Protein AF-A0A4Q2CYS9-F1 (afdb_monomer_lite)

Foldseek 3Di:
DVCVVPPDADFDAPPPDPPRTDHDPQDDDPVRVLSNLCCCVVPVVCVVCVDDDDPRLVVNQVVLVVVCVVCVVVPHDRDGSSDHD

Organism: NCBI:txid2316362

Structure (mmCIF, N/CA/C/O backbone):
data_AF-A0A4Q2CYS9-F1
#
_entry.id   AF-A0A4Q2CYS9-F1
#
loop_
_atom_site.group_PDB
_atom_site.id
_atom_site.type_symbol
_atom_site.label_atom_id
_atom_site.label_alt_id
_atom_site.label_comp_id
_atom_site.label_asym_id
_atom_site.label_entity_id
_atom_site.label_seq_id
_atom_site.pdbx_PDB_ins_code
_atom_site.Cartn_x
_atom_site.Cartn_y
_atom_site.Cartn_z
_atom_site.occupancy
_atom_site.B_iso_or_equiv
_atom_site.auth_seq_id
_atom_site.auth_comp_id
_atom_site.auth_asym_id
_atom_site.auth_atom_id
_atom_site.pdbx_PDB_model_num
ATOM 1 N N . MET A 1 1 ? -4.022 -14.651 -18.654 1.00 77.38 1 MET A N 1
ATOM 2 C CA . MET A 1 1 ? -3.728 -13.397 -17.926 1.00 77.38 1 MET A CA 1
ATOM 3 C C . MET A 1 1 ? -3.022 -12.455 -18.887 1.00 77.38 1 MET A C 1
ATOM 5 O O . MET A 1 1 ? -2.077 -12.900 -19.526 1.00 77.38 1 MET A O 1
ATOM 9 N N . VAL A 1 2 ? -3.474 -11.204 -19.027 1.00 92.88 2 VAL A N 1
ATOM 10 C CA . VAL A 1 2 ? -2.900 -10.242 -19.998 1.00 92.88 2 VAL A CA 1
ATOM 11 C C . VAL A 1 2 ? -1.392 -10.035 -19.782 1.00 92.88 2 VAL A C 1
ATOM 13 O O . VAL A 1 2 ? -0.647 -9.932 -20.747 1.00 92.88 2 VAL A O 1
ATOM 16 N N . PHE A 1 3 ? -0.931 -10.093 -18.528 1.00 92.19 3 PHE A N 1
ATOM 17 C CA . PHE A 1 3 ? 0.477 -9.959 -18.139 1.00 92.19 3 PHE A CA 1
ATOM 18 C C . PHE A 1 3 ? 1.449 -10.895 -18.879 1.00 92.19 3 PHE A C 1
ATOM 20 O O . PHE A 1 3 ? 2.554 -10.488 -19.211 1.00 92.19 3 PHE A O 1
ATOM 27 N N . ILE A 1 4 ? 1.043 -12.135 -19.172 1.00 95.06 4 ILE A N 1
ATOM 28 C CA . ILE A 1 4 ? 1.942 -13.153 -19.746 1.00 95.06 4 ILE A CA 1
ATOM 29 C C . ILE A 1 4 ? 2.352 -12.803 -21.184 1.00 95.06 4 ILE A C 1
ATOM 31 O O . ILE A 1 4 ? 3.414 -13.221 -21.632 1.00 95.06 4 ILE A O 1
ATOM 35 N N . ALA A 1 5 ? 1.542 -12.017 -21.902 1.00 97.31 5 ALA A N 1
ATOM 36 C CA . ALA A 1 5 ? 1.869 -11.604 -23.263 1.00 97.31 5 ALA A CA 1
ATOM 37 C C . ALA A 1 5 ? 3.121 -10.711 -23.305 1.00 97.31 5 ALA A C 1
ATOM 39 O O . ALA A 1 5 ? 3.965 -10.877 -24.181 1.00 97.31 5 ALA A O 1
ATOM 40 N N . HIS A 1 6 ? 3.246 -9.794 -22.338 1.00 96.50 6 HIS A N 1
ATOM 41 C CA . HIS A 1 6 ? 4.362 -8.856 -22.219 1.00 96.50 6 HIS A CA 1
ATOM 42 C C . HIS A 1 6 ? 4.653 -8.567 -20.735 1.00 96.50 6 HIS A C 1
ATOM 44 O O . HIS A 1 6 ? 4.134 -7.588 -20.190 1.00 96.50 6 HIS A O 1
ATOM 50 N N . PRO A 1 7 ? 5.454 -9.412 -20.058 1.00 95.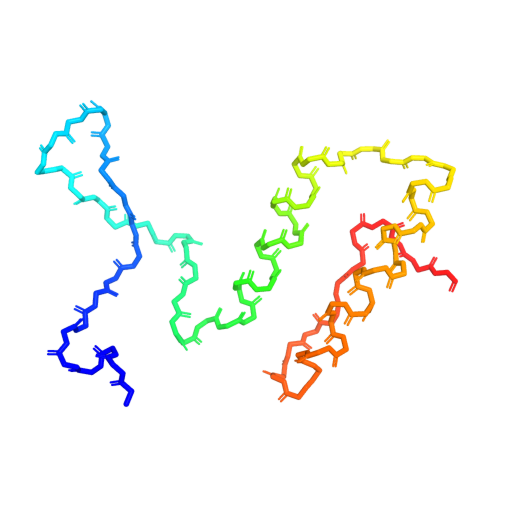31 7 PRO A N 1
ATOM 51 C CA . PRO A 1 7 ? 5.790 -9.204 -18.655 1.00 95.31 7 PRO A CA 1
ATOM 52 C C . PRO A 1 7 ? 6.531 -7.879 -18.443 1.00 95.31 7 PRO A C 1
ATOM 54 O O . PRO A 1 7 ? 7.473 -7.561 -19.167 1.00 95.31 7 PRO A O 1
ATOM 57 N N . ILE A 1 8 ? 6.125 -7.121 -17.428 1.00 95.19 8 ILE A N 1
ATOM 58 C CA . ILE A 1 8 ? 6.729 -5.838 -17.057 1.00 95.19 8 ILE A CA 1
ATOM 59 C C . ILE A 1 8 ? 6.892 -5.752 -15.539 1.00 95.19 8 ILE A C 1
ATOM 61 O O . ILE A 1 8 ? 5.982 -6.100 -14.789 1.00 95.19 8 ILE A O 1
ATOM 65 N N . ALA A 1 9 ? 8.059 -5.294 -15.088 1.00 96.69 9 ALA A N 1
ATOM 66 C CA . ALA A 1 9 ? 8.315 -5.019 -13.679 1.00 96.69 9 ALA A CA 1
ATOM 67 C C . ALA A 1 9 ? 7.818 -3.607 -13.303 1.00 96.69 9 ALA A C 1
ATOM 69 O O . ALA A 1 9 ? 7.899 -2.694 -14.135 1.00 96.69 9 ALA A O 1
ATOM 70 N N . PRO A 1 10 ? 7.316 -3.401 -12.072 1.00 98.00 10 PRO A N 1
ATOM 71 C CA . PRO A 1 10 ? 6.828 -2.099 -11.631 1.00 98.00 10 PRO A CA 1
ATOM 72 C C . PRO A 1 10 ? 7.962 -1.065 -11.555 1.00 98.00 10 PRO A C 1
ATOM 74 O O . PRO A 1 10 ? 9.122 -1.386 -11.292 1.00 98.00 10 PRO A O 1
ATOM 77 N N . GLY A 1 11 ? 7.620 0.196 -11.796 1.00 97.69 11 GLY A N 1
ATOM 78 C CA . GLY A 1 11 ? 8.580 1.286 -11.892 1.00 97.69 11 GLY A CA 1
ATOM 79 C C . GLY A 1 11 ? 7.955 2.547 -12.472 1.00 97.69 11 GLY A C 1
ATOM 80 O O . GLY A 1 11 ? 6.742 2.638 -12.672 1.00 97.69 11 GLY A O 1
ATOM 81 N N . GLY A 1 12 ? 8.802 3.530 -12.747 1.00 97.62 12 GLY A N 1
ATOM 82 C CA . GLY A 1 12 ? 8.390 4.796 -13.337 1.00 97.62 12 GLY A CA 1
ATOM 83 C C . GLY A 1 12 ? 9.567 5.526 -13.964 1.00 97.62 12 GLY A C 1
ATOM 84 O O . GLY A 1 12 ? 10.728 5.216 -13.688 1.00 97.62 12 GLY A O 1
ATOM 85 N N . ASN A 1 13 ? 9.272 6.506 -14.814 1.00 97.81 13 ASN A N 1
ATOM 86 C CA . ASN A 1 13 ? 10.306 7.401 -15.321 1.00 97.81 13 ASN A CA 1
ATOM 87 C C . ASN A 1 13 ? 10.854 8.267 -14.182 1.00 97.81 13 ASN A C 1
ATOM 89 O O . ASN A 1 13 ? 10.106 8.706 -13.306 1.00 97.81 13 ASN A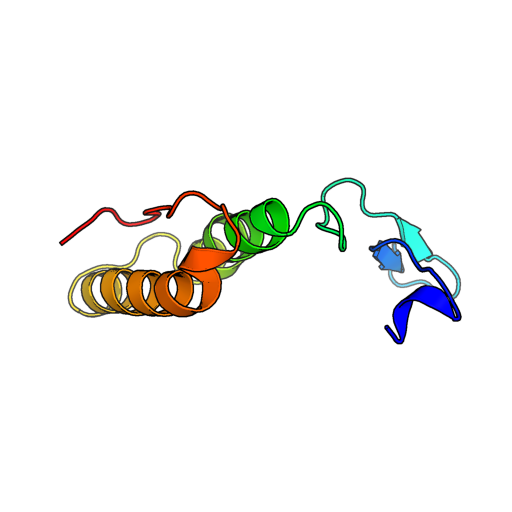 O 1
ATOM 93 N N . ARG A 1 14 ? 12.165 8.509 -14.196 1.00 95.94 14 ARG A N 1
ATOM 94 C CA . ARG A 1 14 ? 12.854 9.343 -13.202 1.00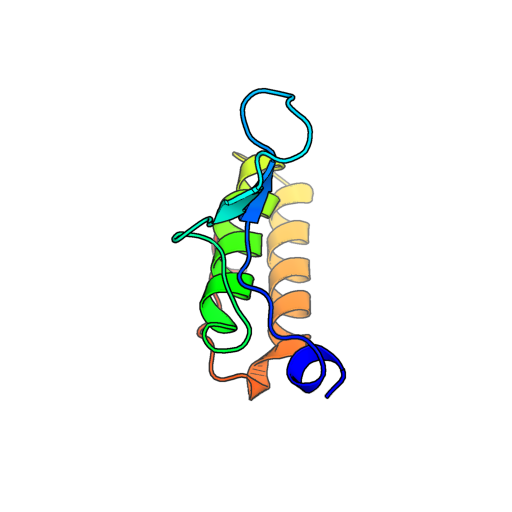 95.94 14 ARG A CA 1
ATOM 95 C C . ARG A 1 14 ? 13.301 10.672 -13.802 1.00 95.94 14 ARG A C 1
ATOM 97 O O . ARG A 1 14 ? 13.464 10.795 -15.020 1.00 95.94 14 ARG A O 1
ATOM 104 N N . ASP A 1 15 ? 13.515 11.635 -12.907 1.00 94.56 15 ASP A N 1
ATOM 105 C CA . ASP A 1 15 ? 14.063 12.969 -13.180 1.00 94.56 15 ASP A CA 1
ATOM 106 C C . ASP A 1 15 ? 13.312 13.748 -14.270 1.00 94.56 15 ASP A C 1
ATOM 108 O O . ASP A 1 15 ? 13.938 14.457 -15.056 1.00 94.56 15 ASP A O 1
ATOM 112 N N . ASP A 1 16 ? 11.991 13.557 -14.361 1.00 93.44 16 ASP A N 1
ATOM 113 C CA . ASP A 1 16 ? 11.112 14.189 -15.356 1.00 93.44 16 ASP A CA 1
ATOM 114 C C . ASP A 1 16 ? 11.571 13.999 -16.818 1.00 93.44 16 ASP A C 1
ATOM 116 O O . ASP A 1 16 ? 11.307 14.824 -17.695 1.00 93.44 16 ASP A O 1
ATOM 120 N N . LYS A 1 17 ? 12.264 12.888 -17.107 1.00 96.81 17 LYS A N 1
ATOM 121 C CA . LYS A 1 17 ? 12.756 12.543 -18.450 1.00 96.81 17 LYS A CA 1
ATOM 122 C C . LYS A 1 17 ? 11.866 11.503 -19.127 1.00 96.81 17 LYS A C 1
ATOM 124 O O . LYS A 1 17 ? 11.290 10.626 -18.490 1.00 96.81 17 LYS A O 1
ATOM 129 N N . ILE A 1 18 ? 11.788 11.575 -20.454 1.00 97.12 18 ILE A N 1
ATOM 130 C CA . ILE A 1 18 ? 11.271 10.472 -21.274 1.00 97.12 18 ILE A CA 1
ATOM 131 C C . ILE A 1 18 ? 12.351 9.394 -21.438 1.00 97.12 18 ILE A C 1
ATOM 133 O O . ILE A 1 18 ? 13.541 9.691 -21.341 1.00 97.12 18 ILE A O 1
ATOM 137 N N . ASN A 1 19 ? 11.944 8.154 -21.728 1.00 97.19 19 ASN A N 1
ATOM 138 C CA . ASN A 1 19 ? 12.848 7.011 -21.932 1.00 97.19 19 ASN A CA 1
ATOM 139 C C . ASN A 1 19 ? 13.794 6.735 -20.743 1.00 97.19 19 ASN A C 1
ATOM 141 O O . ASN A 1 19 ? 14.924 6.293 -20.935 1.00 97.19 19 ASN A O 1
ATOM 145 N N . SER A 1 20 ? 13.335 6.994 -19.515 1.00 97.38 20 SER A N 1
ATOM 146 C CA . SER A 1 20 ? 14.115 6.853 -18.278 1.00 97.38 20 SER A CA 1
ATOM 147 C C . SER A 1 20 ? 13.432 5.935 -17.257 1.00 97.38 20 SER A C 1
ATOM 149 O O . SER A 1 20 ? 13.476 6.197 -16.055 1.00 97.38 20 SER A O 1
ATOM 151 N N . TYR A 1 21 ? 12.764 4.874 -17.720 1.00 97.88 21 TYR A N 1
ATOM 152 C CA . TYR A 1 21 ? 12.048 3.955 -16.837 1.00 97.88 21 TYR A CA 1
ATOM 153 C C . TYR A 1 21 ? 13.028 3.232 -15.913 1.00 97.88 21 TYR A C 1
ATOM 155 O O . TYR A 1 21 ? 13.904 2.495 -16.370 1.00 97.88 21 TYR A O 1
ATOM 163 N N . VAL A 1 22 ? 12.867 3.441 -14.609 1.00 98.06 22 VAL A N 1
ATOM 164 C CA . VAL A 1 22 ? 13.659 2.780 -13.574 1.00 98.06 22 VAL A CA 1
ATOM 165 C C . VAL A 1 22 ? 12.735 1.890 -12.760 1.00 98.06 22 VAL A C 1
ATOM 167 O O . VAL A 1 22 ? 11.666 2.320 -12.321 1.00 98.06 22 VAL A O 1
ATOM 170 N N . LEU A 1 23 ? 13.169 0.647 -12.561 1.00 98.12 23 LEU A N 1
ATOM 171 C CA . LEU A 1 23 ? 12.455 -0.321 -11.737 1.00 98.12 23 LEU A CA 1
ATOM 172 C C . LEU A 1 23 ? 12.374 0.174 -10.293 1.00 98.12 23 LEU A C 1
ATOM 174 O O . LEU A 1 23 ? 13.345 0.716 -9.760 1.00 98.12 23 LEU A O 1
ATOM 178 N N . ASP A 1 24 ? 11.228 -0.041 -9.657 1.00 98.00 24 ASP A N 1
ATOM 179 C CA . ASP A 1 24 ? 11.055 0.219 -8.233 1.00 98.00 24 ASP A CA 1
ATOM 180 C C . ASP A 1 24 ? 11.090 -1.109 -7.461 1.00 98.00 24 ASP A C 1
ATOM 182 O O . ASP A 1 24 ? 10.091 -1.831 -7.458 1.00 98.00 24 ASP A O 1
ATOM 186 N N . PRO A 1 25 ? 12.211 -1.448 -6.794 1.00 96.25 25 PRO A N 1
ATOM 187 C CA . PRO A 1 25 ? 12.336 -2.706 -6.061 1.00 96.25 25 PRO A CA 1
ATOM 188 C C . PRO A 1 25 ? 11.470 -2.753 -4.791 1.00 96.25 25 PRO A C 1
ATOM 190 O O . PRO A 1 25 ? 11.387 -3.801 -4.158 1.00 96.25 25 PRO A O 1
ATOM 193 N N . THR A 1 26 ? 10.859 -1.634 -4.389 1.00 97.00 26 THR A N 1
ATOM 194 C CA . THR A 1 26 ? 9.968 -1.558 -3.219 1.00 97.00 26 THR A CA 1
ATOM 195 C C . THR A 1 26 ? 8.490 -1.677 -3.588 1.00 97.00 26 THR A C 1
ATOM 197 O O . THR A 1 26 ? 7.639 -1.855 -2.711 1.00 97.00 26 THR A O 1
ATOM 200 N N . SER A 1 27 ? 8.178 -1.589 -4.884 1.00 98.00 27 SER A N 1
ATOM 201 C CA . SER A 1 27 ? 6.821 -1.733 -5.388 1.00 98.00 27 SER A CA 1
ATOM 202 C C . SER A 1 27 ? 6.387 -3.196 -5.383 1.00 98.00 27 SER A C 1
ATOM 204 O O . SER A 1 27 ? 7.184 -4.104 -5.612 1.00 98.00 27 SER A O 1
ATOM 206 N N . ALA A 1 28 ? 5.102 -3.420 -5.127 1.00 97.94 28 ALA A N 1
ATOM 207 C CA . ALA A 1 28 ? 4.521 -4.747 -5.222 1.00 97.94 28 ALA A CA 1
ATOM 208 C C . ALA A 1 28 ? 4.364 -5.180 -6.688 1.00 97.94 28 ALA A C 1
ATOM 210 O O . ALA A 1 28 ? 4.157 -4.366 -7.590 1.00 97.94 28 ALA A O 1
ATOM 211 N N . ASP A 1 29 ? 4.408 -6.487 -6.901 1.00 96.44 29 ASP A N 1
ATOM 212 C CA . ASP A 1 29 ? 4.190 -7.156 -8.178 1.00 96.44 29 ASP A CA 1
ATOM 213 C C . ASP A 1 29 ? 3.090 -8.229 -8.050 1.00 96.44 29 ASP A C 1
ATOM 215 O O . ASP A 1 29 ? 2.434 -8.370 -7.014 1.00 96.44 29 ASP A O 1
ATOM 219 N N . PHE A 1 30 ? 2.882 -9.018 -9.105 1.00 94.50 30 PHE A N 1
ATOM 220 C CA . PHE A 1 30 ? 1.880 -10.088 -9.093 1.00 94.50 30 PHE A CA 1
ATOM 221 C C . PHE A 1 30 ? 2.206 -11.251 -8.140 1.00 94.50 30 PHE A C 1
ATOM 223 O O . PHE A 1 30 ? 1.309 -12.035 -7.839 1.00 94.50 30 PHE A O 1
ATOM 230 N N . ASN A 1 31 ? 3.443 -11.363 -7.649 1.00 94.56 31 ASN A N 1
ATOM 231 C CA . ASN A 1 31 ? 3.857 -12.396 -6.695 1.00 94.56 31 ASN A CA 1
ATOM 232 C C . ASN A 1 31 ? 3.775 -11.915 -5.238 1.00 94.56 31 ASN A C 1
ATOM 234 O O . ASN A 1 31 ? 3.835 -12.723 -4.314 1.00 94.56 31 ASN A O 1
ATOM 238 N N . THR A 1 32 ? 3.640 -10.607 -5.019 1.00 96.31 32 THR A N 1
ATOM 239 C CA . THR A 1 32 ? 3.695 -9.966 -3.700 1.00 96.31 32 THR A CA 1
ATOM 240 C C . THR A 1 32 ? 2.394 -9.228 -3.379 1.00 96.31 32 THR A C 1
ATOM 242 O O . THR A 1 32 ? 2.390 -8.111 -2.870 1.00 96.31 32 THR A O 1
ATOM 245 N N . PHE A 1 33 ? 1.246 -9.867 -3.626 1.00 95.88 33 PHE A N 1
ATOM 246 C CA . PHE A 1 33 ? -0.074 -9.254 -3.421 1.00 95.88 33 PHE A CA 1
ATOM 247 C C . PHE A 1 33 ? -0.281 -8.669 -2.006 1.00 95.88 33 PHE A C 1
ATOM 249 O O . PHE A 1 33 ? -0.814 -7.571 -1.858 1.00 95.88 33 PHE A O 1
ATOM 256 N N . CYS A 1 34 ? 0.208 -9.329 -0.952 1.00 97.56 34 CYS A N 1
ATOM 257 C CA . CYS A 1 34 ? 0.110 -8.778 0.405 1.00 97.56 34 CYS A CA 1
ATOM 258 C C . CYS A 1 34 ? 0.994 -7.539 0.622 1.00 97.56 34 CYS A C 1
ATOM 260 O O . CYS A 1 34 ? 0.646 -6.665 1.419 1.00 97.56 34 CYS A O 1
ATOM 262 N N . LEU A 1 35 ? 2.095 -7.396 -0.122 1.00 97.69 35 LEU A N 1
ATOM 263 C CA . LEU A 1 35 ? 2.871 -6.156 -0.136 1.00 97.69 35 LEU A CA 1
ATOM 264 C C . LEU A 1 35 ? 2.065 -5.015 -0.771 1.00 97.69 35 LEU A C 1
ATOM 266 O O . LEU A 1 35 ? 2.095 -3.898 -0.265 1.00 97.69 35 LEU A O 1
ATOM 270 N N . LEU A 1 36 ? 1.284 -5.291 -1.822 1.00 98.06 36 LEU A N 1
ATOM 271 C CA . LEU A 1 36 ? 0.389 -4.294 -2.421 1.00 98.06 36 LEU A CA 1
ATOM 272 C C . LEU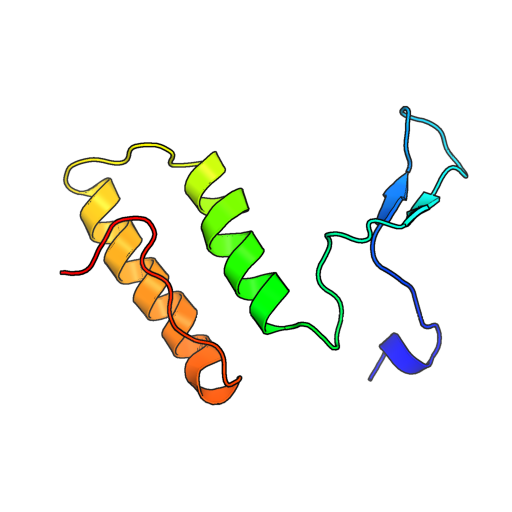 A 1 36 ? -0.634 -3.791 -1.394 1.00 98.06 36 LEU A C 1
ATOM 274 O O . LEU A 1 36 ? -0.778 -2.580 -1.213 1.00 98.06 36 LEU A O 1
ATOM 278 N N . TYR A 1 37 ? -1.300 -4.713 -0.693 1.00 98.31 37 TYR A N 1
ATOM 279 C CA . TYR A 1 37 ? -2.246 -4.381 0.377 1.00 98.31 37 TYR A CA 1
ATOM 280 C C . TYR A 1 37 ? -1.586 -3.546 1.483 1.00 98.31 37 TYR A C 1
ATOM 282 O O . TYR A 1 37 ? -2.080 -2.471 1.838 1.00 98.31 37 TYR A O 1
ATOM 290 N N . THR A 1 38 ? -0.446 -4.006 2.002 1.00 98.25 38 THR A N 1
ATOM 291 C CA . THR A 1 38 ? 0.233 -3.317 3.103 1.00 98.25 38 THR A CA 1
ATOM 292 C C . THR A 1 38 ? 0.760 -1.947 2.685 1.00 98.25 38 THR A C 1
ATOM 294 O O . THR A 1 38 ? 0.595 -0.998 3.449 1.00 98.25 38 THR A O 1
ATOM 297 N N . ASN A 1 39 ? 1.301 -1.788 1.474 1.00 98.31 39 ASN A N 1
ATOM 298 C CA . ASN A 1 39 ? 1.726 -0.489 0.947 1.00 98.31 39 ASN A CA 1
ATOM 299 C C . ASN A 1 39 ? 0.543 0.467 0.765 1.00 98.31 39 ASN A C 1
ATOM 301 O O . ASN A 1 39 ? 0.633 1.628 1.167 1.00 98.31 39 ASN A O 1
ATOM 305 N N . PHE A 1 40 ? -0.587 -0.007 0.235 1.00 98.44 40 PHE A N 1
ATOM 306 C CA . PHE A 1 40 ? -1.784 0.824 0.106 1.00 98.44 40 PHE A CA 1
ATOM 307 C C . PHE A 1 40 ? -2.242 1.359 1.469 1.00 98.44 40 PHE A C 1
ATOM 309 O O . PHE A 1 40 ? -2.438 2.563 1.644 1.00 98.44 40 PHE A O 1
ATOM 316 N N . VAL A 1 41 ? -2.352 0.490 2.474 1.00 98.44 41 VAL A N 1
ATOM 317 C CA . VAL A 1 41 ? -2.836 0.897 3.797 1.00 98.44 41 VAL A CA 1
ATOM 318 C C . VAL A 1 41 ? -1.787 1.724 4.560 1.00 98.44 41 VAL A C 1
ATOM 320 O O . VAL A 1 41 ? -2.112 2.789 5.086 1.00 98.44 41 VAL A O 1
ATOM 323 N N . ASN A 1 42 ? -0.521 1.299 4.599 1.00 98.12 42 ASN A N 1
ATOM 324 C CA . ASN A 1 42 ? 0.515 1.954 5.407 1.00 98.12 42 ASN A CA 1
ATOM 325 C C . ASN A 1 42 ? 1.201 3.149 4.745 1.00 98.12 42 ASN A C 1
ATOM 327 O O . ASN A 1 42 ? 1.790 3.950 5.469 1.00 98.12 42 ASN A O 1
ATOM 331 N N . GLN A 1 43 ? 1.150 3.283 3.420 1.00 98.06 43 GLN A N 1
ATOM 332 C CA . GLN A 1 43 ? 1.753 4.417 2.716 1.00 98.06 43 GLN A CA 1
ATOM 333 C C . GLN A 1 43 ? 0.676 5.327 2.138 1.00 98.06 43 GLN A C 1
ATOM 335 O O . GLN A 1 43 ? 0.616 6.499 2.500 1.00 98.06 43 GLN A O 1
ATOM 340 N N . THR A 1 44 ? -0.216 4.803 1.293 1.00 98.44 44 THR A N 1
ATOM 341 C CA . THR A 1 44 ? -1.223 5.638 0.622 1.00 98.44 44 THR A CA 1
ATOM 342 C C . THR A 1 44 ? -2.244 6.192 1.615 1.00 98.44 44 THR A C 1
ATOM 344 O O . THR A 1 44 ? -2.393 7.409 1.730 1.00 98.44 44 THR A O 1
ATOM 347 N N . ILE A 1 45 ? -2.914 5.331 2.387 1.00 98.56 45 ILE A N 1
ATOM 348 C CA . ILE A 1 45 ? -3.953 5.772 3.331 1.00 98.56 45 ILE A CA 1
ATOM 349 C C . ILE A 1 45 ? -3.347 6.572 4.487 1.00 98.56 45 ILE A C 1
ATOM 351 O O . ILE A 1 45 ? -3.828 7.666 4.786 1.00 98.56 45 ILE A O 1
ATOM 355 N N . ARG A 1 46 ? -2.259 6.090 5.101 1.00 98.19 46 ARG A N 1
ATOM 356 C CA . ARG A 1 46 ? -1.582 6.837 6.177 1.00 98.19 46 ARG A CA 1
ATOM 357 C C . ARG A 1 46 ? -0.939 8.140 5.707 1.00 98.19 46 ARG A C 1
ATOM 359 O O . ARG A 1 46 ? -0.883 9.076 6.496 1.00 98.19 46 ARG A O 1
ATOM 366 N N . GLY A 1 47 ? -0.488 8.227 4.457 1.00 98.44 47 GLY A N 1
ATOM 367 C CA . GLY A 1 47 ? 0.022 9.471 3.878 1.00 98.44 47 GLY A CA 1
ATOM 368 C C . GLY A 1 47 ? -1.069 10.534 3.734 1.00 98.44 47 GLY A C 1
ATOM 369 O O . GLY A 1 47 ? -0.830 11.702 4.029 1.00 98.44 47 GLY A O 1
ATOM 370 N N . LEU A 1 48 ? -2.283 10.125 3.351 1.00 98.56 48 LEU A N 1
ATOM 371 C CA . LEU A 1 48 ? -3.445 11.017 3.243 1.00 98.56 48 LEU A CA 1
ATOM 372 C C . LEU A 1 48 ? -4.037 11.387 4.610 1.00 98.56 48 LEU A C 1
ATOM 374 O O . LEU A 1 48 ? -4.467 12.521 4.822 1.00 98.56 48 LEU A O 1
ATOM 378 N N . TYR A 1 49 ? -4.057 10.435 5.542 1.00 98.50 49 TYR A N 1
ATOM 379 C CA . TYR A 1 49 ? -4.635 10.595 6.874 1.00 98.50 49 TYR A CA 1
ATOM 380 C C . TYR A 1 49 ? -3.602 10.224 7.947 1.00 98.50 49 TYR A C 1
ATOM 382 O O . TYR A 1 49 ? -3.696 9.152 8.554 1.00 98.50 49 TYR A O 1
ATOM 390 N N . PRO A 1 50 ? -2.609 11.090 8.213 1.00 98.31 50 PRO A N 1
ATOM 391 C CA . PRO A 1 50 ? -1.529 10.766 9.146 1.00 98.31 50 PRO A CA 1
ATOM 392 C C . PRO A 1 50 ? -1.987 10.739 10.609 1.00 98.31 50 PRO A C 1
ATOM 394 O O . PRO A 1 50 ? -1.447 9.971 11.402 1.00 98.31 50 PRO A O 1
ATOM 397 N N . ASN A 1 51 ? -2.989 11.547 10.975 1.00 98.38 51 ASN A N 1
ATOM 398 C CA . ASN A 1 51 ? -3.522 11.618 12.338 1.00 98.38 51 ASN A CA 1
ATOM 399 C C . ASN A 1 51 ? -5.040 11.910 12.355 1.00 98.38 51 ASN A C 1
ATOM 401 O O . ASN A 1 51 ? -5.460 13.002 12.748 1.00 98.38 51 ASN A O 1
ATOM 405 N N . PRO A 1 52 ? -5.889 10.986 11.866 1.00 98.38 52 PRO A N 1
ATOM 406 C CA . PRO A 1 52 ? -7.329 11.191 11.851 1.00 98.38 52 PRO A CA 1
ATOM 407 C C . PRO A 1 52 ? -7.899 11.127 13.272 1.00 98.38 52 PRO A C 1
ATOM 409 O O . PRO A 1 52 ? -7.473 10.323 14.103 1.00 98.38 52 PRO A O 1
ATOM 412 N N . THR A 1 53 ? -8.934 11.919 13.537 1.00 98.25 53 THR A N 1
ATOM 413 C CA . THR A 1 53 ? -9.625 11.957 14.834 1.00 98.25 53 THR A CA 1
ATOM 414 C C . THR A 1 53 ? -11.136 11.795 14.665 1.00 98.25 53 THR A C 1
ATOM 416 O O . THR A 1 53 ? -11.665 11.793 13.549 1.00 98.25 53 THR A O 1
ATOM 419 N N . GLY A 1 54 ? -11.840 11.599 15.785 1.00 98.06 54 GLY A N 1
ATOM 420 C CA . GLY A 1 54 ? -13.302 11.573 15.837 1.00 98.06 54 GLY A CA 1
ATOM 421 C C . GLY A 1 54 ? -13.950 10.634 14.812 1.00 98.06 54 GLY A C 1
ATOM 422 O O . GLY A 1 54 ? -13.582 9.463 14.682 1.00 98.06 54 GLY A O 1
ATOM 423 N N . ILE A 1 55 ? -14.933 11.166 14.079 1.00 98.56 55 ILE A N 1
ATOM 424 C CA . ILE A 1 55 ? -15.721 10.422 13.085 1.00 98.56 55 ILE A CA 1
ATOM 425 C C . ILE A 1 55 ? -14.844 9.915 11.936 1.00 98.56 55 ILE A C 1
ATOM 427 O O . ILE A 1 55 ? -15.054 8.794 11.475 1.00 98.56 55 ILE A O 1
ATOM 431 N N . LEU A 1 56 ? -13.840 10.689 11.510 1.00 98.50 56 LEU A N 1
ATOM 432 C CA . LEU A 1 56 ? -12.955 10.285 10.420 1.00 98.50 56 LEU A CA 1
ATOM 433 C C . LEU A 1 56 ? -12.150 9.039 10.800 1.00 98.50 56 LEU A C 1
ATOM 435 O O . LEU A 1 56 ? -12.174 8.064 10.056 1.00 98.50 56 LEU A O 1
ATOM 439 N N . ARG A 1 57 ? -11.519 9.019 11.985 1.00 98.62 57 ARG A N 1
ATOM 440 C CA . ARG A 1 57 ? -10.783 7.835 12.470 1.00 98.62 57 ARG A CA 1
ATOM 441 C C . ARG A 1 57 ? -11.687 6.609 12.552 1.00 98.62 57 ARG A C 1
ATOM 443 O O . ARG A 1 57 ? -11.339 5.555 12.032 1.00 98.62 57 ARG A O 1
ATOM 450 N N . ARG A 1 58 ? -12.863 6.753 13.170 1.00 98.69 58 ARG A N 1
ATOM 451 C CA . ARG A 1 58 ? -13.842 5.660 13.300 1.00 98.69 58 ARG A CA 1
ATOM 452 C C . ARG A 1 58 ? -14.266 5.109 11.937 1.00 98.69 58 ARG A C 1
ATOM 454 O O . ARG A 1 58 ? -14.361 3.896 11.778 1.00 98.69 58 ARG A O 1
ATOM 461 N N . ASN A 1 59 ? -14.526 5.982 10.967 1.00 98.69 59 ASN A N 1
ATOM 462 C CA . ASN A 1 59 ? -14.940 5.563 9.633 1.00 98.69 59 ASN A CA 1
ATOM 463 C C . ASN A 1 59 ? -13.779 4.960 8.833 1.00 98.69 59 ASN A C 1
ATOM 465 O O . ASN A 1 59 ? -14.020 4.017 8.086 1.00 98.69 59 ASN A O 1
ATOM 469 N N . LEU A 1 60 ? -12.542 5.431 9.014 1.00 98.81 60 LEU A N 1
ATOM 470 C CA . LEU A 1 60 ? -11.358 4.804 8.420 1.00 98.81 60 LEU A CA 1
ATOM 471 C C . LEU A 1 60 ? -11.158 3.380 8.945 1.00 98.81 60 LEU A C 1
ATOM 473 O O . LEU A 1 60 ? -10.983 2.482 8.132 1.00 98.81 60 LEU A O 1
ATOM 477 N N . ILE A 1 61 ? -11.275 3.146 10.259 1.00 98.81 61 ILE A N 1
ATOM 478 C CA . ILE A 1 61 ? -11.178 1.788 10.830 1.00 98.81 61 ILE A CA 1
ATOM 479 C C . ILE A 1 61 ? -12.214 0.855 10.183 1.00 98.81 61 ILE A C 1
ATOM 481 O O . ILE A 1 61 ? -11.867 -0.223 9.712 1.00 98.81 61 ILE A O 1
ATOM 485 N N . LYS A 1 62 ? -13.475 1.294 10.076 1.00 98.69 62 LYS A N 1
ATOM 486 C CA . LYS A 1 62 ? -14.541 0.491 9.451 1.00 98.69 62 LYS A CA 1
ATOM 487 C C . LYS A 1 62 ? -14.288 0.203 7.973 1.00 98.69 62 LYS A C 1
ATOM 489 O O . LYS A 1 62 ? -14.423 -0.935 7.543 1.00 98.69 62 LYS A O 1
ATOM 494 N N . ASN A 1 63 ? -13.947 1.230 7.195 1.00 98.75 63 ASN A N 1
ATOM 495 C CA . ASN A 1 63 ? -13.760 1.069 5.754 1.00 98.75 63 ASN A CA 1
ATOM 496 C C . ASN A 1 63 ? -12.501 0.265 5.423 1.00 98.75 63 ASN A C 1
ATOM 498 O O . ASN A 1 63 ? -12.510 -0.456 4.434 1.00 98.75 63 ASN A O 1
ATOM 502 N N . LEU A 1 64 ? -11.452 0.334 6.248 1.00 98.56 64 LEU A N 1
ATOM 503 C CA . LEU A 1 64 ? -10.282 -0.531 6.096 1.00 98.56 64 LEU A CA 1
ATOM 504 C C . LEU A 1 64 ? -10.613 -1.994 6.399 1.00 98.56 64 LEU A C 1
ATOM 506 O O . LEU A 1 64 ? -10.170 -2.860 5.650 1.00 98.56 64 LEU A O 1
ATOM 510 N N . GLY A 1 65 ? -11.462 -2.258 7.397 1.00 98.31 65 GLY A N 1
ATOM 511 C CA . GLY A 1 65 ? -11.995 -3.603 7.626 1.00 98.31 65 GLY A CA 1
ATOM 512 C C . GLY A 1 65 ? -12.838 -4.112 6.452 1.00 98.31 65 GLY A C 1
ATOM 513 O O . GLY A 1 65 ? -12.664 -5.240 5.998 1.00 98.31 65 GLY A O 1
ATOM 514 N N . PHE A 1 66 ? -13.701 -3.268 5.872 1.00 98.44 66 PHE A N 1
ATOM 515 C CA . PHE A 1 66 ? -14.449 -3.629 4.658 1.00 98.44 66 PHE A CA 1
ATOM 516 C C . PHE A 1 66 ? -13.532 -3.867 3.453 1.00 98.44 66 PHE A C 1
ATOM 518 O O . PHE A 1 66 ? -13.727 -4.831 2.715 1.00 98.44 66 PHE A O 1
ATOM 525 N N . PHE A 1 67 ? -12.510 -3.034 3.271 1.00 98.12 67 PHE A N 1
ATOM 526 C CA . PHE A 1 67 ? -11.511 -3.212 2.224 1.00 98.12 67 PHE A CA 1
ATOM 527 C C . PHE A 1 67 ? -10.767 -4.547 2.374 1.00 98.12 67 PHE A C 1
ATOM 529 O O . PHE A 1 67 ? -10.678 -5.294 1.402 1.00 98.12 67 PHE A O 1
ATOM 536 N N . TYR A 1 68 ? -10.314 -4.886 3.587 1.00 98.25 68 TYR A N 1
ATOM 537 C CA . TYR A 1 68 ? -9.688 -6.180 3.867 1.00 98.25 68 TYR A CA 1
ATOM 538 C C . TYR A 1 68 ? -10.651 -7.350 3.636 1.00 98.25 68 TYR A C 1
ATOM 540 O O . TYR A 1 68 ? -10.260 -8.352 3.045 1.00 98.25 68 TYR A O 1
ATOM 548 N N . SER A 1 69 ? -11.926 -7.215 4.016 1.00 97.62 69 SER A N 1
ATOM 549 C CA . SER A 1 69 ? -12.909 -8.289 3.825 1.00 97.62 69 SER A CA 1
ATOM 550 C C . SER A 1 69 ? -13.073 -8.707 2.357 1.00 97.62 69 SER A C 1
ATOM 552 O O . SER A 1 69 ? -13.325 -9.875 2.081 1.00 97.62 69 SER A O 1
ATOM 554 N N . GLY A 1 70 ? -12.854 -7.786 1.410 1.00 96.88 70 GLY A N 1
ATOM 555 C CA . GLY A 1 70 ? -12.862 -8.086 -0.025 1.00 96.88 70 GLY A CA 1
ATOM 556 C C . GLY A 1 70 ? -11.654 -8.894 -0.517 1.00 96.88 70 GLY A C 1
ATOM 557 O O . GLY A 1 70 ? -11.674 -9.376 -1.647 1.00 96.88 70 GLY A O 1
ATOM 558 N N . ILE A 1 71 ? -10.611 -9.039 0.304 1.00 96.00 71 ILE A N 1
ATOM 559 C CA . ILE A 1 71 ? -9.375 -9.763 -0.018 1.00 96.00 71 ILE A CA 1
ATOM 560 C C . ILE A 1 71 ? -9.003 -10.812 1.042 1.00 96.00 71 ILE A C 1
ATOM 562 O O . ILE A 1 71 ? -7.878 -11.304 1.032 1.00 96.00 71 ILE A O 1
ATOM 566 N N . ALA A 1 72 ? -9.913 -11.157 1.957 1.00 94.94 72 ALA A N 1
ATOM 567 C CA . ALA A 1 72 ? -9.618 -12.041 3.088 1.00 94.94 72 ALA A CA 1
ATOM 568 C C . ALA A 1 72 ? -9.094 -13.425 2.649 1.00 94.94 72 ALA A C 1
ATOM 570 O O . ALA A 1 72 ? -8.231 -14.002 3.306 1.00 94.94 72 ALA A O 1
ATOM 571 N N . ASP A 1 73 ? -9.539 -13.915 1.490 1.00 95.25 73 ASP A N 1
ATOM 572 C CA . ASP A 1 73 ? -9.109 -15.200 0.924 1.00 95.25 73 ASP A CA 1
ATOM 573 C C . ASP A 1 73 ? -7.726 -15.146 0.242 1.00 95.25 73 ASP A C 1
ATOM 575 O O . ASP A 1 73 ? -7.217 -16.168 -0.218 1.00 95.25 73 ASP A O 1
ATOM 579 N N . ALA A 1 74 ? -7.085 -13.972 0.170 1.00 93.00 74 ALA A N 1
ATOM 580 C CA . ALA A 1 74 ? -5.773 -13.800 -0.460 1.00 93.00 74 ALA A CA 1
ATOM 581 C C . ALA A 1 74 ? -4.588 -14.214 0.438 1.00 93.00 74 ALA 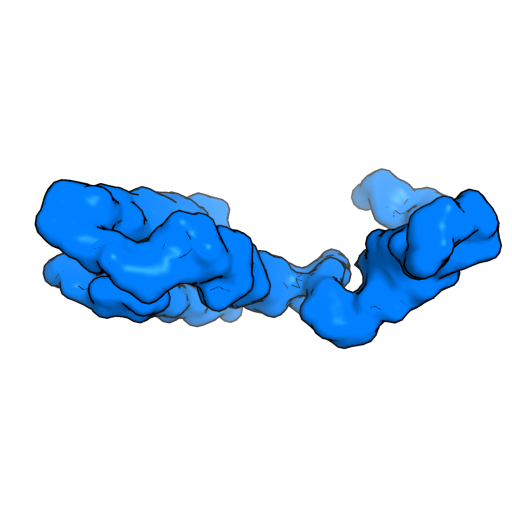A C 1
ATOM 583 O O . ALA A 1 74 ? -3.440 -14.148 -0.003 1.00 93.00 74 ALA A O 1
ATOM 584 N N . GLY A 1 75 ? -4.843 -14.626 1.687 1.00 94.44 75 GLY A N 1
ATOM 585 C CA . GLY A 1 75 ? -3.813 -15.100 2.622 1.00 94.44 75 GLY A CA 1
ATOM 586 C C . GLY A 1 75 ? -2.968 -13.997 3.271 1.00 94.44 75 GLY A C 1
ATOM 587 O O . GLY A 1 75 ? -1.899 -14.282 3.806 1.00 94.44 75 GLY A O 1
ATOM 588 N N . CYS A 1 76 ? -3.423 -12.744 3.218 1.00 96.75 76 CYS A N 1
ATOM 589 C CA . CYS A 1 76 ? -2.771 -11.615 3.877 1.00 96.75 76 CYS A CA 1
ATOM 590 C C . CYS A 1 76 ? -3.261 -11.457 5.321 1.00 96.75 76 CYS A C 1
ATOM 592 O O . CYS A 1 76 ? -4.395 -11.800 5.627 1.00 96.75 76 CYS A O 1
ATOM 594 N N . GLU A 1 77 ? -2.434 -10.889 6.198 1.00 96.88 77 GLU A N 1
ATOM 595 C CA . GLU A 1 77 ? -2.866 -10.481 7.539 1.00 96.88 77 GLU A CA 1
ATOM 596 C C . GLU A 1 77 ? -3.533 -9.100 7.478 1.00 96.88 77 GLU A C 1
ATOM 598 O O . GLU A 1 77 ? -3.011 -8.189 6.831 1.00 96.88 77 GLU A O 1
ATOM 603 N N . GLU A 1 78 ? -4.675 -8.931 8.148 1.00 97.81 78 GLU A N 1
ATOM 604 C CA . GLU A 1 78 ? -5.310 -7.618 8.287 1.00 97.81 78 GLU A CA 1
ATOM 605 C C . GLU A 1 78 ? -4.432 -6.682 9.122 1.00 97.81 78 GLU A C 1
ATOM 607 O O . GLU A 1 78 ? -3.959 -7.048 10.197 1.00 97.81 78 GLU A O 1
ATOM 612 N N . ILE A 1 79 ? -4.249 -5.442 8.660 1.00 97.62 79 ILE A N 1
ATOM 613 C CA . ILE A 1 79 ? -3.476 -4.436 9.391 1.00 97.62 79 ILE A CA 1
ATOM 614 C C . ILE A 1 79 ? -4.343 -3.268 9.859 1.00 97.62 79 ILE A C 1
ATOM 616 O O . ILE A 1 79 ? -5.241 -2.794 9.164 1.00 97.62 79 ILE A O 1
ATOM 620 N N . PHE A 1 80 ? -4.010 -2.745 11.039 1.00 98.19 80 PHE A N 1
ATOM 621 C CA . PHE A 1 80 ? -4.831 -1.775 11.764 1.00 98.19 80 PHE A CA 1
ATOM 622 C C . PHE A 1 80 ? -4.077 -0.452 11.981 1.00 98.19 80 PHE A C 1
ATOM 624 O O . PHE A 1 80 ? -3.673 -0.152 13.107 1.00 98.19 80 PHE A O 1
ATOM 631 N N . PRO A 1 81 ? -3.890 0.394 10.945 1.00 97.94 81 PRO A N 1
ATOM 632 C CA . PRO A 1 81 ? -3.062 1.607 11.037 1.00 97.94 81 PRO A CA 1
ATOM 633 C C . PRO A 1 81 ? -3.584 2.640 12.046 1.00 97.94 81 PRO A C 1
ATOM 635 O O . PRO A 1 81 ? -2.845 3.531 12.460 1.00 97.94 81 PRO A O 1
ATOM 638 N N . TYR A 1 82 ? -4.854 2.525 12.440 1.00 98.31 82 TYR A N 1
ATOM 639 C CA . TYR A 1 82 ? -5.510 3.406 13.403 1.00 98.31 82 TYR A CA 1
ATOM 640 C C . TYR A 1 82 ? -6.087 2.649 14.607 1.00 98.31 82 TYR A C 1
ATOM 642 O O . TYR A 1 82 ? -6.843 3.245 15.375 1.00 98.31 82 TYR A O 1
ATOM 650 N N . GLY A 1 83 ? -5.736 1.372 14.790 1.00 96.62 83 GLY A N 1
ATOM 651 C CA . GLY A 1 83 ? -6.307 0.479 15.803 1.00 96.62 83 GLY A CA 1
ATOM 652 C C . GLY A 1 83 ? -7.639 -0.162 15.391 1.00 96.62 83 GLY A C 1
ATOM 653 O O . GLY A 1 83 ? -8.079 -0.033 14.250 1.00 96.62 83 GLY A O 1
ATOM 654 N N . GLN A 1 84 ? -8.263 -0.853 16.342 1.00 95.81 84 GLN A N 1
ATOM 655 C CA . GLN A 1 84 ? -9.525 -1.586 16.186 1.00 95.81 84 GLN A CA 1
ATOM 656 C C 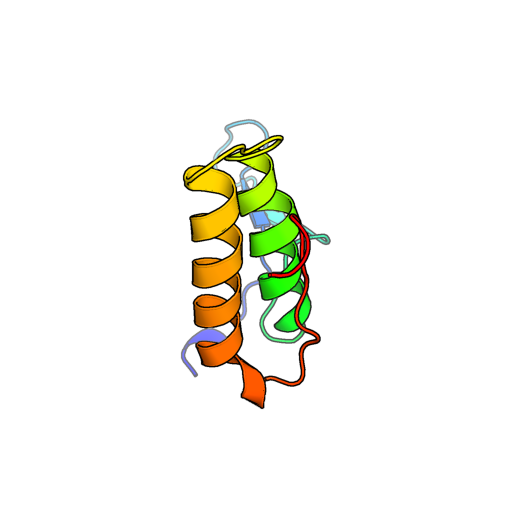. GLN A 1 84 ? -10.671 -0.880 16.937 1.00 95.81 84 GLN A C 1
ATOM 658 O O . GLN A 1 84 ? -10.418 0.020 17.748 1.00 95.81 84 GLN A O 1
ATOM 663 N N . LEU A 1 85 ? -11.919 -1.244 16.619 1.00 91.69 85 LEU A N 1
ATOM 664 C CA . LEU A 1 85 ? -13.129 -0.799 17.327 1.00 91.69 85 LEU A CA 1
ATOM 665 C C . LEU A 1 85 ? -13.599 -1.842 18.338 1.00 91.69 85 LEU A C 1
ATOM 667 O O . LEU A 1 85 ? -13.445 -3.043 18.036 1.00 91.69 85 LEU A O 1
#

Secondary structure (DSSP, 8-state):
-GGGGS----EEE-TT-TT-EEE-TTS--TT-HHHHHHHIIIIIIHHH-SS--HHHHHHHHHHHHHHHHTTGGG-PPP--TT---

Radius of gyration: 16.25 Å; chains: 1; bounding box: 30×29×41 Å

InterPro domains:
  IPR036851 Chloroperoxidase-like superfamily [G3DSA:1.10.489.10] (1-85)

pLDDT: mean 96.94, std 2.69, range [77.38, 98.81]

Sequence (85 aa):
MVFIAHPIAPGGNRDDKINSYVLDPTSADFNTFCLLYTNFVNQTIRGLYPNPTGILRRNLIKNLGFFYSGIADAGCEEIFPYGQL